Protein AF-A0A4Z2F4Y9-F1 (afdb_monomer_lite)

Foldseek 3Di:
DDFPFDQDPVGTDRPPDPDPPPPDQQFLCSVLVCQVVVLVVVCVVVVVLNVQSVLLNVVLVVVCVVVVSPCSSVVVVNLVSNQVVCCVPPVDHDRSRDD

Sequence (99 aa):
MTPRELLTIFGPVELRQVLPTQSKELTTTEFAYPFPPYRDVFCSALPDRRPELDNYLTLILNLALRFGNNGFYSYHVLFSSEVAGHVQQYNLGAYWGTP

pLDDT: mean 75.41, std 16.79, range [41.53, 96.56]

Structure (mmCIF, N/CA/C/O backbone):
data_AF-A0A4Z2F4Y9-F1
#
_entry.id   AF-A0A4Z2F4Y9-F1
#
loop_
_atom_site.group_PDB
_atom_site.id
_atom_site.type_symbol
_atom_site.label_atom_id
_atom_site.label_alt_id
_atom_site.label_comp_id
_atom_site.label_asym_id
_atom_site.label_entity_id
_atom_site.label_seq_id
_atom_site.pdbx_PDB_ins_code
_atom_site.Cartn_x
_atom_site.Cartn_y
_atom_site.Cartn_z
_atom_site.occupancy
_atom_site.B_iso_or_equiv
_atom_site.auth_seq_id
_atom_site.auth_comp_id
_atom_site.auth_asym_id
_atom_site.auth_atom_id
_atom_site.pdbx_PDB_model_num
ATOM 1 N N . MET A 1 1 ? 3.266 21.276 21.906 1.00 42.03 1 MET A N 1
ATOM 2 C CA . MET A 1 1 ? 3.164 19.931 21.304 1.00 42.03 1 MET A CA 1
ATOM 3 C C . MET A 1 1 ? 4.574 19.466 21.017 1.00 42.03 1 MET A C 1
ATOM 5 O O . MET A 1 1 ? 5.263 20.137 20.263 1.00 42.03 1 MET A O 1
ATOM 9 N N . THR A 1 2 ? 5.029 18.411 21.683 1.00 41.53 2 THR A N 1
ATOM 10 C CA . THR A 1 2 ? 6.316 17.773 21.391 1.00 41.53 2 THR A CA 1
ATOM 11 C C . THR A 1 2 ? 6.222 17.038 20.047 1.00 41.53 2 THR A C 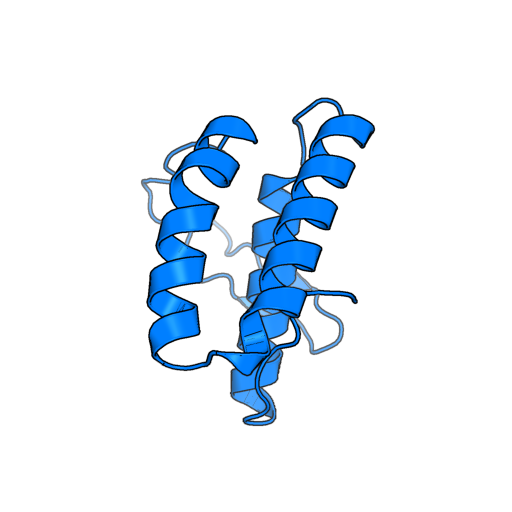1
ATOM 13 O O . THR A 1 2 ? 5.187 16.414 19.788 1.00 41.53 2 THR A O 1
ATOM 16 N N . PRO A 1 3 ? 7.239 17.125 19.170 1.00 48.16 3 PRO A N 1
ATOM 17 C CA . PRO A 1 3 ? 7.313 16.293 17.973 1.00 48.16 3 PRO A CA 1
ATOM 18 C C . PRO A 1 3 ? 7.187 14.819 18.371 1.00 48.16 3 PRO A C 1
ATOM 20 O O . PRO A 1 3 ? 7.808 14.383 19.341 1.00 48.16 3 PRO A O 1
ATOM 23 N N . ARG A 1 4 ? 6.350 14.049 17.665 1.00 52.47 4 ARG A N 1
ATOM 24 C CA . ARG A 1 4 ? 6.376 12.588 17.799 1.00 52.47 4 ARG A CA 1
ATOM 25 C C . ARG A 1 4 ? 7.592 12.097 17.028 1.00 52.47 4 ARG A C 1
ATOM 27 O O . ARG A 1 4 ? 7.532 11.928 15.815 1.00 52.47 4 ARG A O 1
ATOM 34 N N . GLU A 1 5 ? 8.690 11.916 17.742 1.00 51.28 5 GLU A N 1
ATOM 35 C CA . GLU A 1 5 ? 9.839 11.181 17.235 1.00 51.28 5 GLU A CA 1
ATOM 36 C C . GLU A 1 5 ? 9.440 9.710 17.094 1.00 51.28 5 GLU A C 1
ATOM 38 O O . GLU A 1 5 ? 8.936 9.094 18.038 1.00 51.28 5 GLU A O 1
ATOM 43 N N . LEU A 1 6 ? 9.618 9.155 15.897 1.00 53.22 6 LEU A N 1
ATOM 44 C CA . LEU A 1 6 ? 9.505 7.720 15.688 1.00 53.22 6 LEU A CA 1
ATOM 45 C C . LEU A 1 6 ? 10.881 7.099 15.837 1.00 53.22 6 LEU A C 1
ATOM 47 O O . LEU A 1 6 ? 11.794 7.397 15.071 1.00 53.22 6 LEU A O 1
ATOM 51 N N . LEU A 1 7 ? 11.014 6.207 16.813 1.00 49.38 7 LEU A N 1
ATOM 52 C CA . LEU A 1 7 ? 12.187 5.356 16.925 1.00 49.38 7 LEU A CA 1
ATOM 53 C C . LEU A 1 7 ? 12.133 4.317 15.808 1.00 49.38 7 LEU A C 1
ATOM 55 O O . LEU A 1 7 ? 11.284 3.429 15.823 1.00 49.38 7 LEU A O 1
ATOM 59 N N . THR A 1 8 ? 13.042 4.446 14.850 1.00 51.75 8 THR A N 1
ATOM 60 C CA . THR A 1 8 ? 13.290 3.440 13.815 1.00 51.75 8 THR A CA 1
ATOM 61 C C . THR A 1 8 ? 14.611 2.731 14.104 1.00 51.75 8 THR A C 1
ATOM 63 O O . THR A 1 8 ? 15.437 3.223 14.879 1.00 51.75 8 THR A O 1
ATOM 66 N N . ILE A 1 9 ? 14.864 1.602 13.441 1.00 47.06 9 ILE A N 1
ATOM 67 C CA . ILE A 1 9 ? 16.169 0.915 13.483 1.00 47.06 9 ILE A CA 1
ATOM 68 C C . ILE A 1 9 ? 17.341 1.788 12.983 1.00 47.0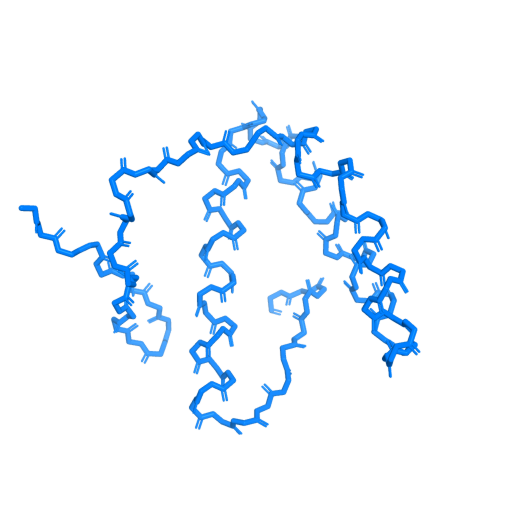6 9 ILE A C 1
ATOM 70 O O . ILE A 1 9 ? 18.495 1.465 13.254 1.00 47.06 9 ILE A O 1
ATOM 74 N N . PHE A 1 10 ? 17.056 2.905 12.303 1.00 48.19 10 PHE A N 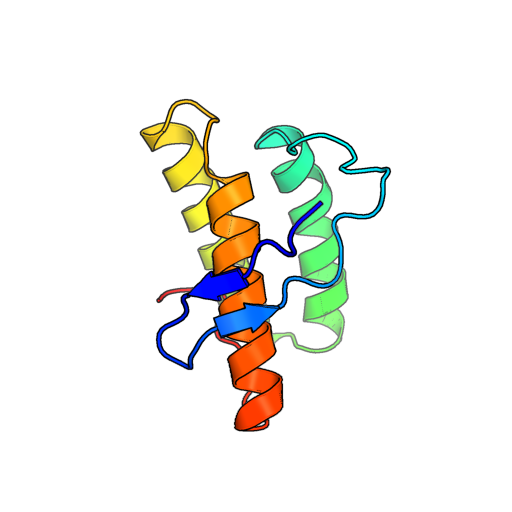1
ATOM 75 C CA . PHE A 1 10 ? 18.039 3.875 11.808 1.00 48.19 10 PHE A CA 1
ATOM 76 C C . PHE A 1 10 ? 18.144 5.138 12.682 1.00 48.19 10 PHE A C 1
ATOM 78 O O . PHE A 1 10 ? 18.883 6.061 12.348 1.00 48.19 10 PHE A O 1
ATOM 85 N N . GLY A 1 11 ? 17.440 5.175 13.818 1.00 56.12 11 GLY A N 1
ATOM 86 C CA . GLY A 1 11 ? 17.421 6.301 14.748 1.00 56.12 11 GLY A CA 1
ATOM 87 C C . GLY A 1 11 ? 16.068 7.019 14.810 1.00 56.12 11 GLY A C 1
ATOM 88 O O . GLY A 1 11 ? 15.093 6.590 14.182 1.00 56.12 11 GLY A O 1
ATOM 89 N N . PRO A 1 12 ? 15.975 8.091 15.614 1.00 51.31 12 PRO A N 1
ATOM 90 C CA . PRO A 1 12 ? 14.767 8.895 15.713 1.00 51.31 12 PRO A CA 1
ATOM 91 C C . PRO A 1 12 ? 14.534 9.645 14.397 1.00 51.31 12 PRO A C 1
ATOM 93 O O . PRO A 1 12 ? 15.319 10.504 14.003 1.00 51.31 12 PRO A O 1
ATOM 96 N N . VAL A 1 13 ? 13.442 9.310 13.713 1.00 52.47 13 VAL A N 1
ATOM 97 C CA . VAL A 1 13 ? 12.935 10.080 12.578 1.00 52.47 13 VAL A CA 1
ATOM 98 C C . VAL A 1 13 ? 11.928 11.078 13.129 1.00 52.47 13 VAL A C 1
ATOM 100 O O . VAL A 1 13 ? 10.902 10.695 13.700 1.00 52.47 13 VAL A O 1
ATOM 103 N N . GLU A 1 14 ? 12.206 12.370 12.953 1.00 55.09 14 GLU A N 1
ATOM 104 C CA . GLU A 1 14 ? 11.177 13.387 13.135 1.00 55.09 14 GLU A CA 1
ATOM 105 C C . GLU A 1 14 ? 10.111 13.179 12.061 1.00 55.09 14 GLU A C 1
ATOM 107 O O . GLU A 1 14 ? 10.298 13.511 10.885 1.0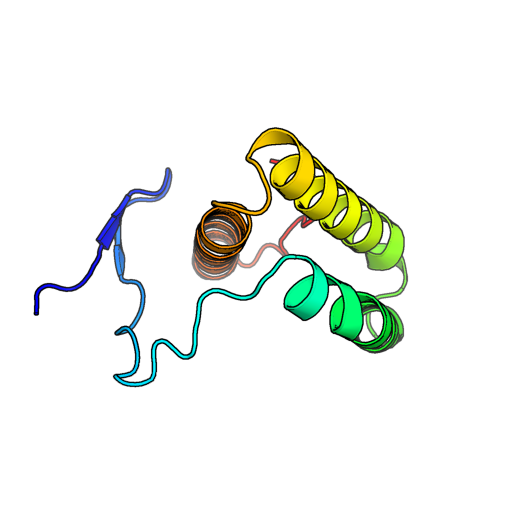0 55.09 14 GLU A O 1
ATOM 112 N N . LEU A 1 15 ? 8.957 12.652 12.471 1.00 53.09 15 LEU A N 1
ATOM 113 C CA . LEU A 1 15 ? 7.746 12.822 11.690 1.00 53.09 15 LEU A CA 1
ATOM 114 C C . LEU A 1 15 ? 7.512 14.325 11.585 1.00 53.09 15 LEU A C 1
ATOM 116 O O . LEU A 1 15 ? 7.118 14.963 12.568 1.00 53.09 15 LEU A O 1
ATOM 120 N N . ARG A 1 16 ? 7.785 14.904 10.408 1.00 48.53 16 ARG A N 1
ATOM 121 C CA . ARG A 1 16 ? 7.445 16.301 10.136 1.00 48.53 16 ARG A CA 1
ATOM 122 C C . ARG A 1 16 ? 6.012 16.520 10.587 1.00 48.53 16 ARG A C 1
ATOM 124 O O . ARG A 1 16 ? 5.132 15.742 10.226 1.00 48.53 16 ARG A O 1
ATOM 131 N N . GLN A 1 17 ? 5.876 17.538 11.435 1.00 46.91 17 GLN A N 1
ATOM 132 C CA . GLN A 1 17 ? 4.684 17.978 12.145 1.00 46.91 17 GLN A CA 1
ATOM 133 C C . GLN A 1 17 ? 3.400 17.379 11.583 1.00 46.91 17 GLN A C 1
ATOM 135 O O . GLN A 1 17 ? 3.074 17.590 10.414 1.00 46.91 17 GLN A O 1
ATOM 140 N N . VAL A 1 18 ? 2.644 16.703 12.454 1.00 45.38 18 VAL A N 1
ATOM 141 C CA . VAL A 1 18 ? 1.215 16.488 12.236 1.00 45.38 18 VAL A CA 1
ATOM 142 C C . VAL A 1 18 ? 0.648 17.852 11.860 1.00 45.38 18 VAL A C 1
ATOM 144 O O . VAL A 1 18 ? 0.550 18.741 12.707 1.00 45.38 18 VAL A O 1
ATOM 147 N N . LEU A 1 19 ? 0.363 18.047 10.570 1.00 46.34 19 LEU A N 1
ATOM 148 C CA . LEU A 1 19 ? -0.394 19.201 10.118 1.00 46.34 19 LEU A CA 1
ATOM 149 C C . LEU A 1 19 ? -1.632 19.262 11.027 1.00 46.34 19 LEU A C 1
ATOM 151 O O . LEU A 1 19 ? -2.189 18.205 11.324 1.00 46.34 19 LEU A O 1
ATOM 155 N N . PRO A 1 20 ? -2.085 20.441 11.490 1.00 46.84 20 PRO A N 1
ATOM 156 C CA . PRO A 1 20 ? -3.264 20.554 12.361 1.00 46.84 20 PRO A CA 1
ATOM 157 C C . PRO A 1 20 ? -4.488 19.816 11.794 1.00 46.84 20 PRO A C 1
ATOM 159 O O . PRO A 1 20 ? -5.381 19.393 12.520 1.00 46.84 20 PRO A O 1
ATOM 162 N N . THR A 1 21 ? -4.485 19.604 10.481 1.00 50.09 21 THR A N 1
ATOM 163 C CA . THR A 1 21 ? -5.248 18.592 9.769 1.00 50.09 21 THR A CA 1
ATOM 164 C C . THR A 1 21 ? -4.597 17.208 9.906 1.00 50.09 21 THR A C 1
ATOM 166 O O . THR A 1 21 ? -4.099 16.659 8.919 1.00 50.09 21 THR A O 1
ATOM 169 N N . GLN A 1 22 ? -4.608 16.589 11.092 1.00 52.59 22 GLN A N 1
ATOM 170 C CA . GLN A 1 22 ? -4.519 15.127 11.125 1.00 52.59 22 GLN A CA 1
ATOM 171 C C . GLN A 1 22 ? -5.858 14.648 10.572 1.00 52.59 22 GLN A C 1
ATOM 173 O O . GLN A 1 22 ? -6.843 14.503 11.292 1.00 52.59 22 GLN A O 1
ATOM 178 N N . SER A 1 23 ? -5.930 14.590 9.246 1.00 58.62 23 SER A N 1
ATOM 179 C CA . SER A 1 23 ? -7.157 14.433 8.484 1.00 58.62 23 SER A CA 1
ATOM 180 C C . SER A 1 23 ? -7.613 12.983 8.562 1.00 58.62 23 SER A C 1
ATOM 182 O O . SER A 1 23 ? -7.548 12.289 7.559 1.00 58.62 23 SER A O 1
ATOM 184 N N . LYS A 1 24 ? -8.076 12.555 9.745 1.00 71.00 24 LYS A N 1
ATOM 185 C CA . LYS A 1 24 ? -8.683 11.246 10.024 1.00 71.00 24 LYS A CA 1
ATOM 186 C C . LYS A 1 24 ? -7.718 10.061 9.797 1.00 71.00 24 LYS A C 1
ATOM 188 O O . LYS A 1 24 ? -6.931 10.032 8.858 1.00 71.00 24 LYS A O 1
ATOM 193 N N . GLU A 1 25 ? -7.756 9.050 10.664 1.00 76.56 25 GLU A N 1
ATOM 194 C CA . GLU A 1 25 ? -7.143 7.766 10.298 1.00 76.56 25 GLU A CA 1
ATOM 195 C C . GLU A 1 25 ? -7.964 7.166 9.158 1.00 76.56 25 GLU A C 1
ATOM 197 O O . GLU A 1 25 ? -9.182 7.013 9.289 1.00 76.56 25 GLU A O 1
ATOM 202 N N . LEU A 1 26 ? -7.319 6.874 8.026 1.00 82.81 26 LEU A N 1
ATOM 203 C CA . LEU A 1 26 ? -8.020 6.234 6.921 1.00 82.81 26 LEU A CA 1
ATOM 204 C C . LEU A 1 26 ? -8.521 4.875 7.400 1.00 82.81 26 LEU A C 1
ATOM 206 O O . LEU A 1 26 ? -7.779 4.111 8.012 1.00 82.81 26 LEU A O 1
ATOM 210 N N . THR A 1 27 ? -9.778 4.563 7.108 1.00 87.81 27 THR A N 1
ATOM 211 C CA . THR A 1 27 ? -10.267 3.187 7.195 1.00 87.81 27 THR A CA 1
ATOM 212 C C . THR A 1 27 ? -9.639 2.346 6.087 1.00 87.81 27 THR A C 1
ATOM 214 O O . THR A 1 27 ? -9.196 2.874 5.063 1.00 87.81 27 THR A O 1
ATOM 217 N N . THR A 1 28 ? -9.632 1.021 6.245 1.00 88.75 28 THR A N 1
ATOM 218 C CA . THR A 1 28 ? -9.041 0.132 5.230 1.00 88.75 28 THR A CA 1
ATOM 219 C C . THR A 1 28 ? -9.682 0.336 3.867 1.00 88.75 28 THR A C 1
ATOM 221 O O . THR A 1 28 ? -8.987 0.322 2.860 1.00 88.75 28 THR A O 1
ATOM 224 N N . THR A 1 29 ? -10.989 0.598 3.820 1.00 89.69 29 THR A N 1
ATOM 225 C CA . THR A 1 29 ? -11.705 0.901 2.577 1.00 89.69 29 THR A CA 1
ATOM 226 C C . THR A 1 29 ? -11.258 2.228 1.964 1.00 89.69 29 THR A C 1
ATOM 228 O O . THR A 1 29 ? -11.024 2.289 0.759 1.00 89.69 29 THR A O 1
ATOM 231 N N . GLU A 1 30 ? -11.100 3.278 2.776 1.00 90.25 30 GLU A N 1
ATOM 232 C CA . GLU A 1 30 ? -10.623 4.590 2.310 1.00 90.25 30 GLU A CA 1
ATOM 233 C C . GLU A 1 30 ? -9.183 4.532 1.783 1.00 90.25 30 GLU A C 1
ATOM 235 O O . GLU A 1 30 ? -8.831 5.315 0.907 1.00 90.25 30 GLU A O 1
ATOM 240 N N . PHE A 1 31 ? -8.372 3.588 2.266 1.00 89.88 31 PHE A N 1
ATOM 241 C CA . PHE A 1 31 ? -7.041 3.314 1.727 1.00 89.88 31 PHE A CA 1
ATOM 242 C C . PHE A 1 31 ? -7.076 2.410 0.482 1.00 89.88 31 PHE A C 1
ATOM 244 O O . PHE A 1 31 ? -6.464 2.719 -0.538 1.00 89.88 31 PHE A O 1
ATOM 251 N N . ALA A 1 32 ? -7.794 1.289 0.546 1.00 92.31 32 ALA A N 1
ATOM 252 C CA . ALA A 1 32 ? -7.777 0.254 -0.484 1.00 92.31 32 ALA A CA 1
ATOM 253 C C . ALA A 1 32 ? -8.493 0.676 -1.770 1.00 92.31 32 ALA A C 1
ATOM 255 O O . ALA A 1 32 ? -8.131 0.206 -2.842 1.00 92.31 32 ALA A O 1
ATOM 256 N N . TYR A 1 33 ? -9.487 1.564 -1.690 1.00 94.44 33 TYR A N 1
ATOM 257 C CA . TYR A 1 33 ? -10.207 2.057 -2.864 1.00 94.44 33 TYR A CA 1
ATOM 258 C C . TYR A 1 33 ? -9.320 2.876 -3.829 1.00 94.44 33 TYR A C 1
ATOM 260 O O . TYR A 1 33 ? -9.297 2.559 -5.019 1.00 94.44 33 TYR A O 1
ATOM 268 N N . PRO A 1 34 ? -8.551 3.888 -3.375 1.00 94.69 34 PRO A N 1
ATOM 269 C CA . PRO A 1 34 ? -7.652 4.643 -4.251 1.00 94.69 34 PRO A CA 1
ATOM 270 C C . PRO A 1 34 ? -6.322 3.934 -4.561 1.00 94.69 34 PRO A C 1
ATOM 272 O O . PRO A 1 34 ? -5.585 4.394 -5.434 1.00 94.69 34 PRO A O 1
ATOM 275 N N . PHE A 1 35 ? -5.983 2.832 -3.885 1.00 93.44 35 PHE A N 1
ATOM 276 C CA . PHE A 1 35 ? -4.678 2.188 -4.062 1.00 93.44 35 PHE A CA 1
ATOM 277 C C . PHE A 1 35 ? -4.459 1.567 -5.462 1.00 93.44 35 PHE A C 1
ATOM 279 O O . PHE A 1 35 ? -3.408 1.822 -6.052 1.00 93.44 35 PHE A O 1
ATOM 286 N N . PRO A 1 36 ? -5.403 0.808 -6.063 1.00 94.81 36 PRO A N 1
ATOM 287 C CA . PRO A 1 36 ? -5.238 0.268 -7.414 1.00 94.81 36 PRO A CA 1
ATOM 288 C C . PRO A 1 36 ? -4.967 1.320 -8.504 1.00 94.81 36 PRO A C 1
ATOM 290 O O . PRO A 1 36 ? -4.005 1.127 -9.248 1.00 94.81 36 PRO A O 1
ATOM 293 N N . PRO A 1 37 ? -5.719 2.440 -8.608 1.00 95.88 37 PRO A N 1
ATOM 294 C CA . PRO A 1 37 ? -5.405 3.458 -9.608 1.00 95.88 37 PRO A CA 1
ATOM 295 C C . PRO A 1 37 ? -4.062 4.148 -9.338 1.00 95.88 37 PRO A C 1
ATOM 297 O O . PRO A 1 37 ? -3.340 4.442 -10.287 1.00 95.88 37 PRO A O 1
ATOM 300 N N . TYR A 1 38 ? -3.674 4.348 -8.071 1.00 93.69 38 TYR A N 1
ATOM 301 C CA . TYR A 1 38 ? -2.323 4.814 -7.733 1.00 93.69 38 TYR A CA 1
ATOM 302 C C . TYR A 1 38 ? -1.245 3.846 -8.241 1.00 93.69 38 TYR A C 1
ATOM 304 O O . TYR A 1 38 ? -0.315 4.272 -8.927 1.00 93.69 38 TYR A O 1
ATOM 312 N N . ARG A 1 39 ? -1.386 2.546 -7.952 1.00 94.06 39 ARG A N 1
ATOM 313 C CA . ARG A 1 39 ? -0.464 1.502 -8.416 1.00 94.06 39 ARG A CA 1
ATOM 314 C C . ARG A 1 39 ? -0.353 1.512 -9.933 1.00 94.06 39 ARG A C 1
ATOM 316 O O . ARG A 1 39 ? 0.752 1.436 -10.450 1.00 94.06 39 ARG A O 1
ATOM 323 N N . ASP A 1 40 ? -1.470 1.603 -10.648 1.00 95.50 40 ASP A N 1
ATOM 324 C CA . ASP A 1 40 ? -1.459 1.562 -12.110 1.00 95.50 40 ASP A CA 1
ATOM 325 C C . ASP A 1 40 ? -0.735 2.787 -12.711 1.00 95.50 40 ASP A C 1
ATOM 327 O O . ASP A 1 40 ? 0.043 2.628 -13.652 1.00 95.50 40 ASP A O 1
ATOM 331 N N . VAL A 1 41 ? -0.894 3.984 -12.126 1.00 96.56 41 VAL A N 1
ATOM 332 C CA . VAL A 1 41 ? -0.124 5.188 -12.508 1.00 96.56 41 VAL A CA 1
ATOM 333 C C . VAL A 1 41 ? 1.358 5.048 -12.155 1.00 96.56 41 VAL A C 1
ATOM 335 O O . VAL A 1 41 ? 2.225 5.379 -12.956 1.00 96.56 41 VAL A O 1
ATOM 338 N N . PHE A 1 42 ? 1.687 4.540 -10.970 1.00 89.00 42 PHE A N 1
ATOM 339 C CA . PHE A 1 42 ? 3.079 4.344 -10.564 1.00 89.00 42 PHE A CA 1
ATOM 340 C C . PHE A 1 42 ? 3.786 3.317 -11.463 1.00 89.00 42 PHE A C 1
ATOM 342 O O . PHE A 1 42 ? 4.890 3.543 -11.965 1.00 89.00 42 PHE A O 1
ATOM 349 N N . CYS A 1 43 ? 3.117 2.197 -11.732 1.00 94.25 43 CYS A N 1
ATOM 350 C CA . CYS A 1 43 ? 3.634 1.121 -12.564 1.00 94.25 43 CYS A CA 1
ATOM 351 C C . CYS A 1 43 ? 3.658 1.456 -14.057 1.00 94.25 43 CYS A C 1
ATOM 353 O O . CYS A 1 43 ? 4.324 0.744 -14.803 1.00 94.25 43 CYS A O 1
ATOM 355 N N . SER A 1 44 ? 3.018 2.538 -14.517 1.00 94.38 44 SER A N 1
ATOM 356 C CA . SER A 1 44 ? 3.233 3.004 -15.892 1.00 94.38 44 SER A CA 1
ATOM 357 C C . SER A 1 44 ? 4.661 3.518 -16.102 1.00 94.38 44 SER A C 1
ATOM 359 O O . SER A 1 44 ? 5.174 3.446 -17.213 1.00 94.38 44 SER A O 1
ATOM 361 N N . ALA A 1 45 ? 5.303 4.032 -15.045 1.00 93.69 45 ALA A N 1
ATOM 362 C CA . ALA A 1 45 ? 6.709 4.435 -15.057 1.00 93.69 45 ALA A CA 1
ATOM 363 C C . ALA A 1 45 ? 7.649 3.306 -14.602 1.00 93.69 45 ALA A C 1
ATOM 365 O O . ALA A 1 45 ? 8.779 3.221 -15.078 1.00 93.69 45 ALA A O 1
ATOM 366 N N . LEU A 1 46 ? 7.189 2.442 -13.689 1.00 88.50 46 LEU A N 1
ATOM 367 C CA . LEU A 1 46 ? 7.970 1.341 -13.113 1.00 88.50 46 LEU A CA 1
ATOM 368 C C . LEU A 1 46 ? 7.188 0.011 -13.164 1.00 88.50 46 LEU A C 1
ATOM 370 O O . LEU A 1 46 ? 6.670 -0.434 -12.133 1.00 88.50 46 LEU A O 1
ATOM 374 N N . PRO A 1 47 ? 7.087 -0.644 -14.336 1.00 91.81 47 PRO A N 1
ATOM 375 C CA . PRO A 1 47 ? 6.237 -1.827 -14.519 1.00 91.81 47 PRO A CA 1
ATOM 376 C C . PRO A 1 47 ? 6.601 -2.992 -13.595 1.00 91.81 47 PRO A C 1
ATOM 378 O O . PRO A 1 47 ? 5.720 -3.647 -13.035 1.00 91.81 47 PRO A O 1
ATOM 381 N N . ASP A 1 48 ? 7.900 -3.193 -13.365 1.00 90.88 48 ASP A N 1
ATOM 382 C CA . ASP A 1 48 ? 8.437 -4.297 -12.560 1.00 90.88 48 ASP A CA 1
ATOM 383 C C . ASP A 1 48 ? 8.059 -4.203 -11.073 1.00 90.88 48 ASP A C 1
ATOM 385 O O . ASP A 1 48 ? 8.159 -5.182 -10.337 1.00 90.88 48 ASP A O 1
ATOM 389 N N . ARG A 1 49 ? 7.580 -3.036 -10.619 1.00 87.81 49 ARG A N 1
ATOM 390 C CA . ARG A 1 49 ? 7.161 -2.791 -9.229 1.00 87.81 49 ARG A CA 1
ATOM 391 C C . ARG A 1 49 ? 5.733 -3.251 -8.936 1.00 87.81 49 ARG A C 1
ATOM 393 O O . ARG A 1 49 ? 5.296 -3.192 -7.789 1.00 87.81 49 ARG A O 1
ATOM 400 N N . ARG A 1 50 ? 4.976 -3.714 -9.935 1.00 92.69 50 ARG A N 1
ATOM 401 C CA . ARG A 1 50 ? 3.570 -4.102 -9.734 1.00 92.69 50 ARG A CA 1
ATOM 402 C C . ARG A 1 50 ? 3.378 -5.240 -8.722 1.00 92.69 50 ARG A C 1
ATOM 404 O O . ARG A 1 50 ? 2.565 -5.054 -7.819 1.00 92.69 50 ARG A O 1
ATOM 411 N N . PRO A 1 51 ? 4.129 -6.360 -8.794 1.00 91.44 51 PRO A N 1
ATOM 412 C CA . PRO A 1 51 ? 3.974 -7.458 -7.836 1.00 91.44 51 PRO A CA 1
ATOM 413 C C . PRO A 1 51 ? 4.251 -7.020 -6.394 1.00 91.44 51 PRO A C 1
ATOM 415 O O . PRO A 1 51 ? 3.595 -7.460 -5.456 1.00 91.44 51 PRO A O 1
ATOM 418 N N . GLU A 1 52 ? 5.210 -6.115 -6.219 1.00 89.50 52 GLU A N 1
ATOM 419 C CA . GLU A 1 52 ? 5.580 -5.550 -4.926 1.00 89.50 52 GLU A CA 1
ATOM 420 C C . GLU A 1 52 ? 4.444 -4.708 -4.323 1.00 89.50 52 GLU A C 1
ATOM 422 O O . GLU A 1 52 ? 4.103 -4.881 -3.153 1.00 89.50 52 GLU A O 1
ATOM 427 N N . LEU A 1 53 ? 3.804 -3.852 -5.124 1.00 91.06 53 LEU A N 1
ATOM 428 C CA . LEU A 1 53 ? 2.654 -3.056 -4.685 1.00 91.06 53 LEU A CA 1
ATOM 429 C C . LEU A 1 53 ? 1.397 -3.910 -4.445 1.00 91.06 53 LEU A C 1
ATOM 431 O O . LEU A 1 53 ? 0.611 -3.607 -3.546 1.00 91.06 53 LEU A O 1
ATOM 435 N N . ASP A 1 54 ? 1.214 -4.996 -5.196 1.00 93.38 54 ASP A N 1
ATOM 436 C CA . ASP A 1 54 ? 0.130 -5.961 -4.966 1.00 93.38 54 ASP A CA 1
ATOM 437 C C . ASP A 1 54 ? 0.313 -6.718 -3.642 1.00 93.38 54 ASP A C 1
ATOM 439 O O . ASP A 1 54 ? -0.637 -6.881 -2.863 1.00 93.38 54 ASP A O 1
ATOM 443 N N . ASN A 1 55 ? 1.551 -7.122 -3.345 1.00 91.50 55 ASN A N 1
ATOM 444 C CA . ASN A 1 55 ? 1.919 -7.705 -2.057 1.00 91.50 55 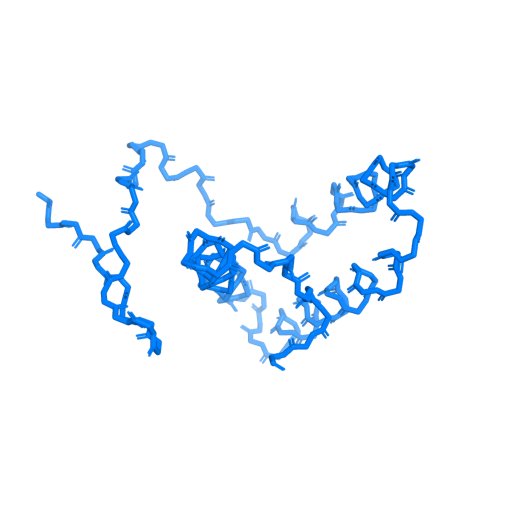ASN A C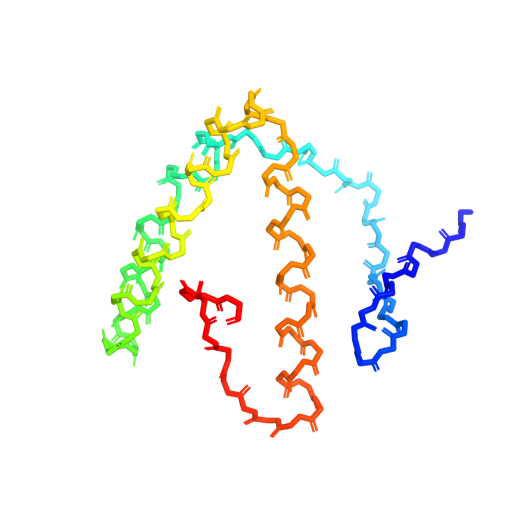A 1
ATOM 445 C C . ASN A 1 55 ? 1.684 -6.711 -0.916 1.00 91.50 55 ASN A C 1
ATOM 447 O O . ASN A 1 55 ? 1.132 -7.090 0.118 1.00 91.50 55 ASN A O 1
ATOM 451 N N . TYR A 1 56 ? 2.022 -5.434 -1.121 1.00 90.44 56 TYR A N 1
ATOM 452 C CA . TYR A 1 56 ? 1.791 -4.392 -0.126 1.00 90.44 56 TYR A CA 1
ATOM 453 C C . TYR A 1 56 ? 0.311 -4.228 0.221 1.00 90.44 56 TYR A C 1
ATOM 455 O O . TYR A 1 56 ? -0.064 -4.261 1.395 1.00 90.44 56 TYR A O 1
ATOM 463 N N . LEU A 1 57 ? -0.556 -4.111 -0.790 1.00 91.81 57 LEU A N 1
ATOM 464 C CA . LEU A 1 57 ? -1.997 -4.014 -0.563 1.00 91.81 57 LEU A CA 1
ATOM 465 C C . LEU A 1 57 ? -2.515 -5.246 0.190 1.00 91.81 57 LEU A C 1
ATOM 467 O O . LEU A 1 57 ? -3.274 -5.114 1.149 1.00 91.81 57 LEU A O 1
ATOM 471 N N . THR A 1 58 ? -2.056 -6.437 -0.193 1.00 92.06 58 THR A N 1
ATOM 472 C CA . THR A 1 58 ? -2.411 -7.694 0.480 1.00 92.06 58 THR A CA 1
ATOM 473 C C . THR A 1 58 ? -1.988 -7.695 1.951 1.00 92.06 58 THR A C 1
ATOM 475 O O . THR A 1 58 ? -2.770 -8.087 2.820 1.00 92.06 58 THR A O 1
ATOM 478 N N . LEU A 1 59 ? -0.777 -7.226 2.262 1.00 89.19 59 LEU A N 1
ATOM 479 C CA . LEU A 1 59 ? -0.282 -7.093 3.631 1.00 89.19 59 LEU A CA 1
ATOM 480 C C . LEU A 1 59 ? -1.156 -6.138 4.453 1.00 89.19 59 LEU A C 1
ATOM 482 O O . LEU A 1 59 ? -1.589 -6.499 5.548 1.00 89.19 59 LEU A O 1
ATOM 486 N N . ILE A 1 60 ? -1.472 -4.960 3.910 1.00 88.62 60 ILE A N 1
ATOM 487 C CA . ILE A 1 60 ? -2.323 -3.965 4.574 1.00 88.62 60 ILE A CA 1
ATOM 488 C C . ILE A 1 60 ? -3.722 -4.525 4.863 1.00 88.62 60 ILE A C 1
ATOM 490 O O . ILE A 1 60 ? -4.206 -4.409 5.991 1.00 88.62 60 ILE A O 1
ATOM 494 N N . LEU A 1 61 ? -4.351 -5.192 3.890 1.00 90.88 61 LEU A N 1
ATOM 495 C CA . LEU A 1 61 ? -5.661 -5.827 4.071 1.00 90.88 61 LEU A CA 1
ATOM 496 C C . LEU A 1 61 ? -5.620 -6.932 5.138 1.00 90.88 61 LEU A C 1
ATOM 498 O O . LEU A 1 61 ? -6.522 -7.032 5.970 1.00 90.88 61 LEU A O 1
ATOM 502 N N . ASN A 1 62 ? -4.556 -7.737 5.168 1.00 89.19 62 ASN A N 1
ATOM 503 C CA . ASN A 1 62 ? -4.374 -8.768 6.189 1.00 89.19 62 ASN A CA 1
ATOM 504 C C . ASN A 1 62 ? -4.193 -8.180 7.594 1.00 89.19 62 ASN A C 1
ATOM 506 O O . ASN A 1 62 ? -4.749 -8.715 8.555 1.00 89.19 62 ASN A O 1
ATOM 510 N N . LEU A 1 63 ? -3.435 -7.089 7.732 1.00 85.62 63 LEU A N 1
ATOM 511 C CA . LEU A 1 63 ? -3.272 -6.382 9.005 1.00 85.62 63 LEU A CA 1
ATOM 512 C C . LEU A 1 63 ? -4.605 -5.802 9.476 1.00 85.62 63 LEU A C 1
ATOM 514 O O . LEU A 1 63 ? -4.988 -6.001 10.627 1.00 85.62 63 LEU A O 1
ATOM 518 N N . ALA A 1 64 ? -5.352 -5.171 8.573 1.00 86.75 64 ALA A N 1
ATOM 519 C CA . ALA A 1 64 ? -6.686 -4.677 8.866 1.00 86.75 64 ALA A CA 1
ATOM 520 C C . ALA A 1 64 ? -7.622 -5.783 9.371 1.00 86.75 64 ALA A C 1
ATOM 522 O O . ALA A 1 64 ? -8.294 -5.595 10.380 1.00 86.75 64 ALA A O 1
ATOM 523 N N . LEU A 1 65 ? -7.641 -6.954 8.730 1.00 86.38 65 LEU A N 1
ATOM 524 C CA . LEU A 1 65 ? -8.457 -8.083 9.187 1.00 86.38 65 LEU A CA 1
ATOM 525 C C . LEU A 1 65 ? -8.024 -8.595 10.568 1.00 86.38 65 LEU A C 1
ATOM 527 O O . LEU A 1 65 ? -8.873 -8.838 11.424 1.00 86.38 65 LEU A O 1
ATOM 531 N N . ARG A 1 66 ? -6.714 -8.732 10.808 1.00 84.19 66 ARG A N 1
ATOM 532 C CA . ARG A 1 66 ? -6.166 -9.248 12.076 1.00 84.19 66 ARG A CA 1
ATOM 533 C C . ARG A 1 66 ? -6.415 -8.320 13.261 1.00 84.19 66 ARG A C 1
ATOM 535 O O . ARG A 1 66 ? -6.634 -8.804 14.366 1.00 84.19 66 ARG A O 1
ATOM 542 N N . PHE A 1 67 ? -6.382 -7.010 13.032 1.00 80.38 67 PHE A N 1
ATOM 543 C CA . PHE A 1 67 ? -6.491 -5.995 14.080 1.00 80.38 67 PHE A CA 1
ATOM 544 C C . PHE A 1 67 ? -7.838 -5.254 14.073 1.00 80.38 67 PHE A C 1
ATOM 546 O O . PHE A 1 67 ? -7.970 -4.193 14.677 1.00 80.38 67 PHE A O 1
ATOM 553 N N . GLY A 1 68 ? -8.862 -5.809 13.414 1.00 75.94 68 GLY A N 1
ATOM 554 C CA . GLY A 1 68 ? -10.234 -5.294 13.487 1.00 75.94 68 GLY A CA 1
ATOM 555 C C . GLY A 1 68 ? -10.416 -3.917 12.846 1.00 75.94 68 GLY A C 1
ATOM 556 O O . GLY A 1 68 ? -11.104 -3.066 13.402 1.00 75.94 68 GLY A O 1
ATOM 557 N N . ASN A 1 69 ? -9.788 -3.694 11.689 1.00 71.25 69 ASN A N 1
ATOM 558 C CA . ASN A 1 69 ? -9.760 -2.430 10.948 1.00 71.25 69 ASN A CA 1
ATOM 559 C C . ASN A 1 69 ? -9.096 -1.275 11.725 1.00 71.25 69 ASN A C 1
ATOM 561 O O . ASN A 1 69 ? -9.251 -0.113 11.360 1.00 71.25 69 ASN A O 1
ATOM 565 N N . ASN A 1 70 ? -8.354 -1.599 12.787 1.00 67.69 70 ASN A N 1
ATOM 566 C CA . ASN A 1 70 ? -7.635 -0.655 13.628 1.00 67.69 70 ASN A CA 1
ATOM 567 C C . ASN A 1 70 ? -6.117 -0.854 13.462 1.00 67.69 70 ASN A C 1
ATOM 569 O O . ASN A 1 70 ? -5.653 -1.967 13.217 1.00 67.69 70 ASN A O 1
ATOM 573 N N . GLY A 1 71 ? -5.328 0.216 13.548 1.00 70.81 71 GLY A N 1
ATOM 574 C CA . GLY A 1 71 ? -3.859 0.151 13.537 1.00 70.81 71 GLY A CA 1
ATOM 575 C C . GLY A 1 71 ? -3.168 -0.114 12.189 1.00 70.81 71 GLY A C 1
ATOM 576 O O . GLY A 1 71 ? -1.970 0.149 12.082 1.00 70.81 71 GLY A O 1
ATOM 577 N N . PHE A 1 72 ? -3.870 -0.553 11.133 1.00 82.19 72 PHE A N 1
ATOM 578 C CA . PHE A 1 72 ? -3.245 -0.720 9.807 1.00 82.19 72 PHE A CA 1
ATOM 579 C C . PHE A 1 72 ? -2.701 0.616 9.269 1.00 82.19 72 PHE A C 1
ATOM 581 O O . PHE A 1 72 ? -1.637 0.649 8.658 1.00 82.19 72 PHE A O 1
ATOM 588 N N . TYR A 1 73 ? -3.418 1.723 9.506 1.00 80.88 73 TYR A N 1
ATOM 589 C CA . TYR A 1 73 ? -3.002 3.044 9.043 1.00 80.88 73 TYR A CA 1
ATOM 590 C C . TYR A 1 73 ? -1.773 3.528 9.814 1.00 80.88 73 TYR A C 1
ATOM 592 O O . TYR A 1 73 ? -0.831 4.051 9.222 1.00 80.88 73 TYR A O 1
ATOM 600 N N . SER A 1 74 ? -1.722 3.262 11.122 1.00 81.19 74 SER A N 1
ATOM 601 C CA . SER A 1 74 ? -0.526 3.500 11.929 1.00 81.19 74 SER A CA 1
ATOM 602 C C . SER A 1 74 ? 0.663 2.687 11.403 1.00 81.19 74 SER A C 1
ATOM 604 O O . SER A 1 74 ? 1.750 3.236 11.256 1.00 81.19 74 SER A O 1
ATOM 606 N N . TYR A 1 75 ? 0.456 1.415 11.042 1.00 82.38 75 TYR A N 1
ATOM 607 C CA . TYR A 1 75 ? 1.484 0.592 10.397 1.00 82.38 75 TYR A CA 1
ATOM 608 C C . TYR A 1 75 ? 1.937 1.169 9.046 1.00 82.38 75 TYR A C 1
ATOM 610 O O . TYR A 1 75 ? 3.135 1.293 8.815 1.00 82.38 75 TYR A O 1
ATOM 618 N N . HIS A 1 76 ? 1.007 1.573 8.173 1.00 83.69 76 HIS A N 1
ATOM 619 C CA . HIS A 1 76 ? 1.317 2.203 6.885 1.00 83.69 76 HIS A CA 1
ATOM 620 C C . HIS A 1 76 ? 2.215 3.437 7.059 1.00 83.69 76 HIS A C 1
ATOM 622 O O . HIS A 1 76 ? 3.207 3.581 6.343 1.00 83.69 76 HIS A O 1
ATOM 628 N N . VAL A 1 77 ? 1.899 4.298 8.032 1.00 82.88 77 VAL A N 1
ATOM 629 C CA . VAL A 1 77 ? 2.692 5.493 8.355 1.00 82.88 77 VAL A CA 1
ATOM 630 C C . VAL A 1 77 ? 4.083 5.120 8.868 1.00 82.88 77 VAL A C 1
ATOM 632 O O . VAL A 1 77 ? 5.065 5.704 8.409 1.00 82.88 77 VAL A O 1
ATOM 635 N N . LEU A 1 78 ? 4.183 4.148 9.784 1.00 80.31 78 LEU A N 1
ATOM 636 C CA . LEU A 1 78 ? 5.464 3.656 10.309 1.00 80.31 78 LEU A CA 1
ATOM 637 C C . LEU A 1 78 ? 6.354 3.127 9.181 1.00 80.31 78 LEU A C 1
ATOM 639 O O . LEU A 1 78 ? 7.453 3.634 8.977 1.00 80.31 78 LEU A O 1
ATOM 643 N N . PHE A 1 79 ? 5.831 2.183 8.399 1.00 82.56 79 PHE A N 1
ATOM 644 C CA . PHE A 1 79 ? 6.540 1.564 7.284 1.00 82.56 79 PHE A CA 1
ATOM 645 C C . PHE A 1 79 ? 7.008 2.603 6.258 1.00 82.56 79 PHE A C 1
ATOM 647 O O . PHE A 1 79 ? 8.169 2.624 5.858 1.00 82.56 79 PHE A O 1
ATOM 654 N N . SER A 1 80 ? 6.119 3.523 5.873 1.00 80.44 80 SER A N 1
ATOM 655 C CA . SER A 1 80 ? 6.440 4.576 4.902 1.00 80.44 80 SER A CA 1
ATOM 656 C C . SER A 1 80 ? 7.520 5.533 5.421 1.00 80.44 80 SER A C 1
ATOM 658 O O . SER A 1 80 ? 8.335 6.022 4.640 1.00 80.44 80 SER A O 1
ATOM 660 N N . SER A 1 81 ? 7.554 5.785 6.734 1.00 79.69 81 SER A N 1
ATOM 661 C CA . SER A 1 81 ? 8.576 6.622 7.374 1.00 79.69 81 SER A CA 1
ATOM 662 C C . SER A 1 81 ? 9.942 5.934 7.401 1.00 79.69 81 SER A C 1
ATOM 664 O O . SER A 1 81 ? 10.947 6.568 7.085 1.00 79.69 81 SER A O 1
ATOM 666 N N . GLU A 1 82 ? 9.986 4.637 7.719 1.00 79.12 82 GLU A N 1
ATOM 667 C CA . GLU A 1 82 ? 11.217 3.833 7.677 1.00 79.12 82 GLU A CA 1
ATOM 668 C C . GLU A 1 82 ? 11.794 3.772 6.263 1.00 79.12 82 GLU A C 1
ATOM 670 O O . GLU A 1 82 ? 12.977 4.039 6.049 1.00 79.12 82 GLU A O 1
ATOM 675 N N . VAL A 1 83 ? 10.931 3.504 5.285 1.00 76.44 83 VAL A N 1
ATOM 676 C CA . VAL A 1 83 ? 11.272 3.517 3.865 1.00 76.44 83 VAL A CA 1
ATOM 677 C C . VAL A 1 83 ? 11.838 4.873 3.434 1.00 76.44 83 VAL A C 1
ATOM 679 O O . VAL A 1 83 ? 12.878 4.921 2.778 1.00 76.44 83 VAL A O 1
ATOM 682 N N . ALA A 1 84 ? 11.184 5.978 3.802 1.00 76.56 84 ALA A N 1
ATOM 683 C CA . ALA A 1 84 ? 11.650 7.318 3.453 1.00 76.56 84 ALA A CA 1
ATOM 684 C C . ALA A 1 84 ? 13.033 7.616 4.054 1.00 76.56 84 ALA A C 1
ATOM 686 O O . ALA A 1 84 ? 13.898 8.149 3.357 1.00 76.56 84 ALA A O 1
ATOM 687 N N . GLY A 1 85 ? 13.264 7.215 5.310 1.00 74.19 85 GLY A N 1
ATOM 688 C CA . GLY A 1 85 ? 14.575 7.309 5.953 1.00 74.19 85 GLY A CA 1
ATOM 689 C C . GLY A 1 85 ? 15.642 6.495 5.217 1.00 74.19 85 GLY A C 1
ATOM 690 O O . GLY A 1 85 ? 16.735 6.995 4.955 1.00 74.19 85 GLY A O 1
ATOM 691 N N . HIS A 1 86 ? 15.304 5.277 4.792 1.00 74.19 86 HIS A N 1
ATOM 692 C CA . HIS A 1 86 ? 16.219 4.411 4.051 1.00 74.19 86 HIS A CA 1
ATOM 693 C C . HIS A 1 86 ? 16.590 4.989 2.675 1.00 74.19 86 HIS A C 1
ATOM 695 O O . HIS A 1 86 ? 17.764 5.000 2.298 1.00 74.19 86 HIS A O 1
ATOM 701 N N . VAL A 1 87 ? 15.610 5.535 1.945 1.00 74.44 87 VAL A N 1
ATOM 702 C CA . VAL A 1 87 ? 15.842 6.239 0.672 1.00 74.44 87 VAL A CA 1
ATOM 703 C C . VAL A 1 87 ? 16.742 7.455 0.892 1.00 74.44 87 VAL A C 1
ATOM 705 O O . VAL A 1 87 ? 17.697 7.649 0.143 1.00 74.44 87 VAL A O 1
ATOM 708 N N . GLN A 1 88 ? 16.481 8.254 1.931 1.00 72.44 88 GLN A N 1
ATOM 709 C CA . GLN A 1 88 ? 17.275 9.444 2.241 1.00 72.44 88 GLN A CA 1
ATOM 710 C C . GLN A 1 88 ? 18.730 9.102 2.588 1.00 72.44 88 GLN A C 1
ATOM 712 O O . GLN A 1 88 ? 19.640 9.823 2.181 1.00 72.44 88 GLN A O 1
ATOM 717 N N . GLN A 1 89 ? 18.955 8.024 3.341 1.00 73.50 89 GLN A N 1
ATOM 718 C CA . GLN A 1 89 ? 20.280 7.663 3.839 1.00 73.50 89 GLN A CA 1
ATOM 719 C C . GLN A 1 89 ? 21.127 6.904 2.809 1.00 73.50 89 GLN A C 1
ATOM 721 O O . GLN A 1 89 ? 22.336 7.122 2.736 1.00 73.50 89 GLN A O 1
ATOM 726 N N . TYR A 1 90 ? 20.513 6.019 2.019 1.00 75.88 90 TYR A N 1
ATOM 727 C CA . TYR A 1 90 ? 21.240 5.076 1.161 1.00 75.88 90 TYR A CA 1
ATOM 728 C C . TYR A 1 90 ? 20.991 5.274 -0.338 1.00 75.88 90 TYR A C 1
ATOM 730 O O . TYR A 1 90 ? 21.658 4.635 -1.148 1.00 75.88 90 TYR A O 1
ATOM 738 N N . ASN A 1 91 ? 20.049 6.144 -0.725 1.00 73.94 91 ASN A N 1
ATOM 739 C CA . ASN A 1 91 ? 19.603 6.323 -2.113 1.00 73.94 91 ASN A CA 1
ATOM 740 C C . ASN A 1 91 ? 19.165 5.002 -2.785 1.00 73.94 91 ASN A C 1
ATOM 742 O O . ASN A 1 91 ? 19.280 4.827 -3.998 1.00 73.94 91 ASN A O 1
ATOM 746 N N . LEU A 1 92 ? 18.678 4.052 -1.980 1.00 69.94 92 LEU A N 1
ATOM 747 C CA . LEU A 1 92 ? 18.141 2.774 -2.432 1.00 69.94 92 LEU A CA 1
ATOM 748 C C . LEU A 1 92 ? 16.616 2.847 -2.452 1.00 69.94 92 LEU A C 1
ATOM 750 O O . LEU A 1 92 ? 15.997 3.330 -1.507 1.00 69.94 92 LEU A O 1
ATOM 754 N N . GLY A 1 93 ? 16.011 2.368 -3.539 1.00 65.12 93 GLY A N 1
ATOM 755 C CA . GLY A 1 93 ? 14.558 2.314 -3.667 1.00 65.12 93 GLY A CA 1
ATOM 756 C C . GLY A 1 93 ? 13.944 1.321 -2.680 1.00 65.12 93 GLY A C 1
ATOM 757 O O . GLY A 1 93 ? 14.435 0.204 -2.538 1.00 65.12 93 GLY A O 1
ATOM 758 N N . ALA A 1 94 ? 12.847 1.726 -2.047 1.00 66.12 94 ALA A N 1
ATOM 759 C CA . ALA A 1 94 ? 12.061 0.899 -1.136 1.00 66.12 94 ALA A CA 1
ATOM 760 C C . ALA A 1 94 ? 11.586 -0.410 -1.776 1.00 66.12 94 ALA A C 1
ATOM 762 O O . ALA A 1 94 ? 11.283 -0.407 -2.970 1.00 66.12 94 ALA A O 1
ATOM 763 N N . TYR A 1 95 ? 11.450 -1.476 -0.982 1.00 71.88 95 TYR A N 1
ATOM 764 C CA . TYR A 1 95 ? 10.647 -2.645 -1.341 1.00 71.88 95 TYR A CA 1
ATOM 765 C C . TYR A 1 95 ? 9.362 -2.661 -0.499 1.00 71.88 95 TYR A C 1
ATOM 767 O O . TYR A 1 95 ? 9.398 -2.951 0.689 1.00 71.88 95 TYR A O 1
ATOM 775 N N . TRP A 1 96 ? 8.223 -2.330 -1.100 1.00 70.94 96 TRP A N 1
ATOM 776 C CA . TRP A 1 96 ? 6.916 -2.207 -0.453 1.00 70.94 96 TRP A CA 1
ATOM 777 C C . TRP A 1 96 ? 6.283 -3.566 -0.093 1.00 70.94 96 TRP A C 1
ATOM 779 O O . TRP A 1 96 ? 5.297 -3.603 0.631 1.00 70.94 96 TRP A O 1
ATOM 789 N N . GLY A 1 97 ? 6.820 -4.695 -0.568 1.00 59.50 97 GLY A N 1
ATOM 790 C CA . GLY A 1 97 ? 6.160 -6.004 -0.472 1.00 59.50 97 GLY A CA 1
ATOM 791 C C . GLY A 1 97 ? 6.437 -6.838 0.788 1.00 59.50 97 GLY A C 1
ATOM 792 O O . GLY A 1 97 ? 5.679 -7.772 1.040 1.00 59.50 97 GLY A O 1
ATOM 793 N N . THR A 1 98 ? 7.487 -6.553 1.564 1.00 56.00 98 THR A N 1
ATOM 794 C CA . THR A 1 98 ? 7.873 -7.304 2.782 1.00 56.00 98 THR A CA 1
ATOM 795 C C . THR A 1 98 ? 8.817 -6.476 3.665 1.00 56.00 98 THR A C 1
ATOM 797 O O . THR A 1 98 ? 9.484 -5.595 3.124 1.00 56.00 98 THR A O 1
ATOM 800 N N . PRO A 1 99 ? 8.886 -6.753 4.986 1.00 47.12 99 PRO A N 1
ATOM 801 C CA . PRO A 1 99 ? 9.917 -6.202 5.872 1.00 47.12 99 PRO A CA 1
ATOM 802 C C . PRO A 1 99 ? 11.341 -6.584 5.448 1.00 47.12 99 PRO A C 1
ATOM 804 O O . PRO A 1 99 ? 11.501 -7.638 4.784 1.00 47.12 99 PRO A O 1
#

Organism: NCBI:txid230148

Secondary structure (DSSP, 8-state):
----EEEETTEEEE-----S----PPPHHHHHTTHHHHHHHHHHH-GGGHHHHHHHHHHHHHHHHHTTTSSHHHHHHHHHHHHHHHHHHH-PPP-TT--

Radius of gyration: 14.43 Å; chains: 1; bounding box: 33×30×37 Å